Protein AF-A0A2R6FUZ6-F1 (afdb_monomer_lite)

Sequence (89 aa):
ASDADLATRTRDALATWYPEHRFDDLELVATDRVEFAQFDQPRGFRDDLPAVDAPEGPVFLAGDYTNWSSIQGAMKSGRVAAEAAREEL

Foldseek 3Di:
DDPVVVQVVVLVVCCVVCVVDDCPVPDDPDDDDDPCQFDDDPPPVQVVADDQCNDPDLHGDAACRNAHPDPVRRVVRVVVNVVVSVVVD

pLDDT: mean 94.57, std 3.14, range [77.38, 97.88]

Structure (mmCIF, N/CA/C/O backbone):
data_AF-A0A2R6FUZ6-F1
#
_entry.id   AF-A0A2R6FUZ6-F1
#
loop_
_atom_site.group_PDB
_atom_site.id
_atom_site.type_symbol
_atom_site.label_atom_id
_atom_site.label_alt_id
_atom_site.label_comp_id
_atom_site.label_asym_id
_atom_site.label_entity_id
_atom_site.label_seq_id
_atom_site.pdbx_PDB_ins_code
_atom_site.Cartn_x
_atom_site.Cartn_y
_atom_site.Cartn_z
_atom_site.occupancy
_atom_site.B_iso_or_equiv
_atom_site.auth_seq_id
_atom_site.auth_comp_id
_atom_site.auth_asym_id
_atom_site.auth_atom_id
_atom_site.pdbx_PDB_model_num
ATOM 1 N N . ALA A 1 1 ? 12.719 -12.139 -9.440 1.00 89.06 1 ALA A N 1
ATOM 2 C 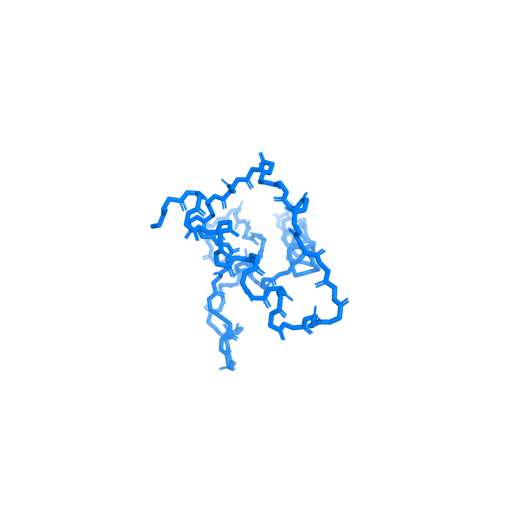CA . ALA A 1 1 ? 13.211 -11.266 -10.523 1.00 89.06 1 ALA A CA 1
ATOM 3 C C . ALA A 1 1 ? 14.257 -10.342 -9.926 1.00 89.06 1 ALA A C 1
ATOM 5 O O . ALA A 1 1 ? 14.032 -9.847 -8.819 1.00 89.06 1 ALA A O 1
ATOM 6 N N . SER A 1 2 ? 15.390 -10.178 -10.603 1.00 97.06 2 SER A N 1
ATOM 7 C CA . SER A 1 2 ? 16.366 -9.147 -10.248 1.00 97.06 2 SER A CA 1
ATOM 8 C C . SER A 1 2 ? 15.796 -7.751 -10.528 1.00 97.06 2 SER A C 1
ATOM 10 O O . SER A 1 2 ? 14.793 -7.620 -11.233 1.00 97.06 2 SER A O 1
ATOM 12 N N . ASP A 1 3 ? 16.423 -6.708 -9.989 1.00 97.88 3 ASP A N 1
ATOM 13 C CA . ASP A 1 3 ? 16.028 -5.319 -10.268 1.00 97.88 3 ASP A CA 1
ATOM 14 C C . ASP A 1 3 ? 16.172 -4.995 -11.763 1.00 97.88 3 ASP A C 1
ATOM 16 O O . ASP A 1 3 ? 15.305 -4.349 -12.347 1.00 97.88 3 ASP A O 1
ATOM 20 N N . ALA A 1 4 ? 17.212 -5.534 -12.409 1.00 96.81 4 ALA A N 1
ATOM 21 C CA . ALA A 1 4 ? 17.409 -5.417 -13.851 1.00 96.81 4 ALA A CA 1
ATOM 22 C C . ALA A 1 4 ? 16.263 -6.076 -14.639 1.00 96.81 4 ALA A C 1
ATOM 24 O O . ALA A 1 4 ? 15.726 -5.464 -15.559 1.00 96.81 4 ALA A O 1
ATOM 25 N N . ASP A 1 5 ? 15.818 -7.274 -14.236 1.00 97.81 5 ASP A N 1
ATOM 26 C CA . ASP A 1 5 ? 14.683 -7.944 -14.888 1.00 97.81 5 ASP A CA 1
ATOM 27 C C . ASP A 1 5 ? 13.390 -7.122 -14.771 1.00 97.81 5 ASP A C 1
ATOM 29 O O . ASP A 1 5 ? 12.573 -7.108 -15.693 1.00 97.81 5 ASP A O 1
ATOM 33 N N . LEU A 1 6 ? 13.168 -6.472 -13.624 1.00 97.38 6 LEU A N 1
ATOM 34 C CA . LEU A 1 6 ? 11.995 -5.625 -13.393 1.00 97.38 6 LEU A CA 1
ATOM 35 C C . LEU A 1 6 ? 12.071 -4.331 -14.212 1.00 97.38 6 LEU A C 1
ATOM 37 O O . LEU A 1 6 ? 11.063 -3.918 -14.788 1.00 97.38 6 LEU A O 1
ATOM 41 N N . ALA A 1 7 ? 13.260 -3.736 -14.325 1.00 97.12 7 ALA A N 1
ATOM 42 C CA . ALA A 1 7 ? 13.496 -2.563 -15.159 1.00 97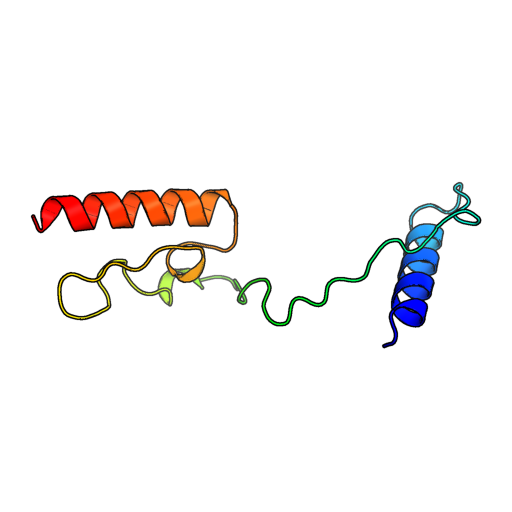.12 7 ALA A CA 1
ATOM 43 C C . ALA A 1 7 ? 13.245 -2.863 -16.647 1.00 97.12 7 ALA A C 1
ATOM 45 O O . ALA A 1 7 ? 12.541 -2.100 -17.310 1.00 97.12 7 ALA A O 1
ATOM 46 N N . THR A 1 8 ? 13.731 -4.001 -17.161 1.00 97.00 8 THR A N 1
ATOM 47 C CA . THR A 1 8 ? 13.456 -4.436 -18.541 1.00 97.00 8 THR A CA 1
ATOM 48 C C . THR A 1 8 ? 11.960 -4.618 -18.783 1.00 97.00 8 THR A C 1
ATOM 50 O O . THR A 1 8 ? 11.422 -4.017 -19.707 1.00 97.00 8 THR A O 1
ATOM 53 N N . ARG A 1 9 ? 11.248 -5.348 -17.911 1.00 97.56 9 ARG A N 1
ATOM 54 C CA . ARG A 1 9 ? 9.788 -5.522 -18.052 1.00 97.56 9 ARG A CA 1
ATOM 55 C C . ARG A 1 9 ? 9.028 -4.200 -18.015 1.00 97.56 9 ARG A C 1
ATOM 57 O O . ARG A 1 9 ? 8.048 -4.041 -18.735 1.00 97.56 9 ARG A O 1
ATOM 64 N N . THR A 1 10 ? 9.470 -3.265 -17.175 1.00 96.69 10 THR A N 1
ATOM 65 C CA . THR A 1 10 ? 8.882 -1.921 -17.091 1.00 96.69 10 THR A CA 1
ATOM 66 C C . THR A 1 10 ? 9.060 -1.173 -18.408 1.00 96.69 10 THR A C 1
ATOM 68 O O . THR A 1 10 ? 8.091 -0.635 -18.938 1.00 96.69 10 THR A O 1
ATOM 71 N N . ARG A 1 11 ? 10.272 -1.188 -18.977 1.00 96.75 11 ARG A N 1
ATOM 72 C CA . ARG A 1 11 ? 10.564 -0.584 -20.283 1.00 96.75 11 ARG A CA 1
ATOM 73 C C . ARG A 1 11 ? 9.715 -1.200 -21.399 1.00 96.75 11 ARG A C 1
ATOM 75 O O . ARG A 1 11 ? 9.134 -0.455 -22.183 1.00 96.75 11 ARG A O 1
ATOM 82 N N . ASP A 1 12 ? 9.604 -2.525 -21.445 1.00 96.38 12 ASP A N 1
ATOM 83 C CA . ASP A 1 12 ? 8.825 -3.234 -22.468 1.00 96.38 12 ASP A CA 1
ATOM 84 C C . ASP A 1 12 ? 7.323 -2.907 -22.375 1.00 96.38 12 ASP A C 1
ATOM 86 O O . ASP A 1 12 ? 6.657 -2.680 -23.390 1.00 96.38 12 ASP A O 1
ATOM 90 N N . ALA A 1 13 ? 6.785 -2.830 -21.152 1.00 97.19 13 ALA A N 1
ATOM 91 C CA . ALA A 1 13 ? 5.401 -2.427 -20.915 1.00 97.19 13 ALA A CA 1
ATOM 92 C C . ALA A 1 13 ? 5.150 -0.979 -21.364 1.00 97.19 13 ALA A C 1
ATOM 94 O O . ALA A 1 13 ? 4.183 -0.716 -22.079 1.00 97.19 13 ALA A O 1
ATOM 95 N N . LEU A 1 14 ? 6.048 -0.055 -21.010 1.00 97.12 14 LEU A N 1
ATOM 96 C CA . LEU A 1 14 ? 5.966 1.342 -21.435 1.00 97.12 14 LEU A CA 1
ATOM 97 C C . LEU A 1 14 ? 6.033 1.483 -22.963 1.00 97.12 14 LEU A C 1
ATOM 99 O O . LEU A 1 14 ? 5.207 2.188 -23.534 1.00 97.12 14 LEU A O 1
ATOM 103 N N . ALA A 1 15 ? 6.942 0.771 -23.636 1.00 96.25 15 ALA A N 1
ATOM 104 C CA . ALA A 1 15 ? 7.030 0.765 -25.099 1.00 96.25 15 ALA A CA 1
ATOM 105 C C . ALA A 1 15 ? 5.761 0.206 -25.767 1.00 96.25 15 ALA A C 1
ATOM 107 O O . ALA A 1 15 ? 5.374 0.657 -26.842 1.00 96.25 15 ALA A O 1
ATOM 108 N N . THR A 1 16 ? 5.086 -0.748 -25.118 1.00 96.62 16 THR A N 1
ATOM 109 C CA . THR A 1 16 ? 3.807 -1.296 -25.597 1.00 96.62 16 THR A CA 1
ATOM 110 C C . THR A 1 16 ? 2.661 -0.291 -25.450 1.00 96.62 16 THR A C 1
ATOM 112 O O . THR A 1 16 ? 1.807 -0.201 -26.329 1.00 96.62 16 THR A O 1
ATOM 115 N N . TRP A 1 17 ? 2.615 0.455 -24.344 1.00 97.38 17 TRP A N 1
ATOM 116 C CA . TRP A 1 17 ? 1.558 1.441 -24.083 1.00 97.38 17 TRP A CA 1
ATOM 117 C C . TRP A 1 17 ? 1.752 2.755 -24.842 1.00 97.38 17 TRP A C 1
ATOM 119 O O . TRP A 1 17 ? 0.768 3.430 -25.140 1.00 97.38 17 TRP A O 1
ATOM 129 N N . TYR A 1 18 ? 3.001 3.104 -25.151 1.00 96.56 18 TYR A N 1
ATOM 130 C CA . TYR A 1 18 ? 3.390 4.375 -25.756 1.00 96.56 18 TYR A CA 1
ATOM 131 C C . TYR A 1 18 ? 4.301 4.148 -26.976 1.00 96.56 18 TYR A C 1
ATOM 133 O O . TYR A 1 18 ? 5.485 4.492 -26.924 1.00 96.56 18 TYR A O 1
ATOM 141 N N . PRO A 1 19 ? 3.784 3.562 -28.073 1.00 94.31 19 PRO A N 1
ATOM 142 C CA . PRO A 1 19 ? 4.606 3.134 -29.208 1.00 94.31 19 PRO A CA 1
ATOM 143 C C . PRO A 1 19 ? 5.290 4.287 -29.962 1.00 94.31 19 PRO A C 1
ATOM 145 O O . PRO A 1 19 ? 6.294 4.071 -30.638 1.00 94.31 19 PRO A O 1
ATOM 148 N N . GLU A 1 20 ? 4.789 5.518 -29.846 1.00 95.94 20 GLU A N 1
ATOM 149 C CA . GLU A 1 20 ? 5.395 6.718 -30.437 1.00 95.94 20 GLU A CA 1
ATOM 150 C C . GLU A 1 20 ? 6.560 7.279 -29.602 1.00 95.94 20 GLU A C 1
ATOM 152 O O . GLU A 1 20 ? 7.292 8.156 -30.068 1.00 95.94 20 GLU A O 1
ATOM 157 N N . HIS A 1 21 ? 6.743 6.796 -28.369 1.00 92.38 21 HIS A N 1
ATOM 158 C CA . HIS A 1 21 ? 7.775 7.260 -27.448 1.00 92.38 21 HIS A CA 1
ATOM 159 C C . HIS A 1 21 ? 8.993 6.330 -27.435 1.00 92.38 21 HIS A C 1
ATOM 161 O O . HIS A 1 21 ? 8.896 5.116 -27.600 1.00 92.38 21 HIS A O 1
ATOM 167 N N . ARG A 1 22 ? 10.172 6.916 -27.194 1.00 91.00 22 ARG A N 1
ATOM 168 C CA . ARG A 1 22 ? 11.421 6.174 -26.992 1.00 91.00 22 ARG A CA 1
ATOM 169 C C . ARG A 1 22 ? 11.762 6.147 -25.511 1.00 91.00 22 ARG A C 1
ATOM 171 O O . ARG A 1 22 ? 11.728 7.180 -24.852 1.00 91.00 22 ARG A O 1
ATOM 178 N N . PHE A 1 23 ? 12.142 4.974 -25.021 1.00 94.12 23 PHE A N 1
ATOM 179 C CA . PHE A 1 23 ? 12.550 4.761 -23.631 1.00 94.12 23 PHE A CA 1
ATOM 180 C C . PHE A 1 23 ? 14.042 4.449 -23.508 1.00 94.12 23 PHE A C 1
ATOM 182 O O . PHE A 1 23 ? 14.456 3.904 -22.494 1.00 94.12 23 PHE A O 1
ATOM 189 N N . ASP A 1 24 ? 14.848 4.767 -24.529 1.00 90.12 24 ASP A N 1
ATOM 190 C CA . ASP A 1 24 ? 16.276 4.429 -24.594 1.00 90.12 24 ASP A CA 1
ATOM 191 C C . ASP A 1 24 ? 17.044 4.918 -23.358 1.00 90.12 24 ASP A C 1
ATOM 193 O O . ASP A 1 24 ? 17.755 4.119 -22.746 1.00 90.12 24 ASP A O 1
ATOM 197 N N . ASP A 1 25 ? 16.750 6.142 -22.914 1.00 93.31 25 ASP A N 1
ATOM 198 C CA . ASP A 1 25 ? 17.356 6.811 -21.756 1.00 93.31 25 ASP A CA 1
ATOM 199 C C . ASP A 1 25 ? 16.693 6.461 -20.404 1.00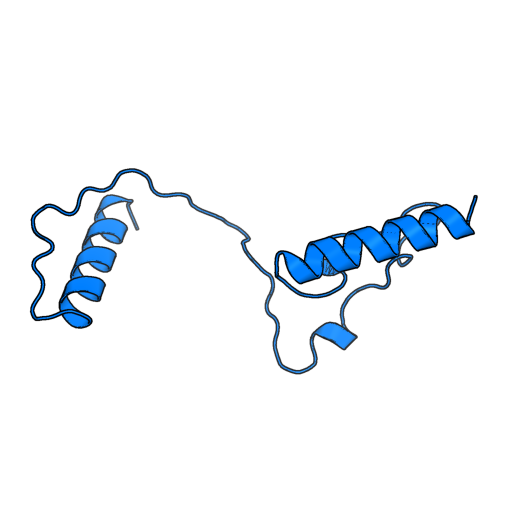 93.31 25 ASP A C 1
ATOM 201 O O . ASP A 1 25 ? 16.941 7.123 -19.399 1.00 93.31 25 ASP A O 1
ATOM 205 N N . LEU A 1 26 ? 15.808 5.454 -20.340 1.00 94.31 26 LEU A N 1
ATOM 206 C CA . LEU A 1 26 ? 15.216 5.023 -19.068 1.00 94.31 26 LEU A CA 1
ATOM 207 C C . LEU A 1 26 ? 16.290 4.400 -18.173 1.00 94.31 26 LEU A C 1
ATOM 209 O O . LEU A 1 26 ? 16.810 3.321 -18.474 1.00 94.31 26 LEU A O 1
ATOM 213 N N . GLU A 1 27 ? 16.540 5.047 -17.038 1.00 95.31 27 GLU A N 1
ATOM 214 C CA . GLU A 1 27 ? 17.475 4.603 -16.009 1.00 95.31 27 GLU A CA 1
ATOM 215 C C . GLU A 1 27 ? 16.735 4.107 -14.762 1.00 95.31 27 GLU A C 1
ATOM 217 O O . GLU A 1 27 ? 15.791 4.730 -14.271 1.00 95.31 27 GLU A O 1
ATOM 222 N N . LEU A 1 28 ? 17.178 2.968 -14.228 1.00 96.81 28 LEU A N 1
ATOM 223 C CA . LEU A 1 28 ? 16.709 2.471 -12.940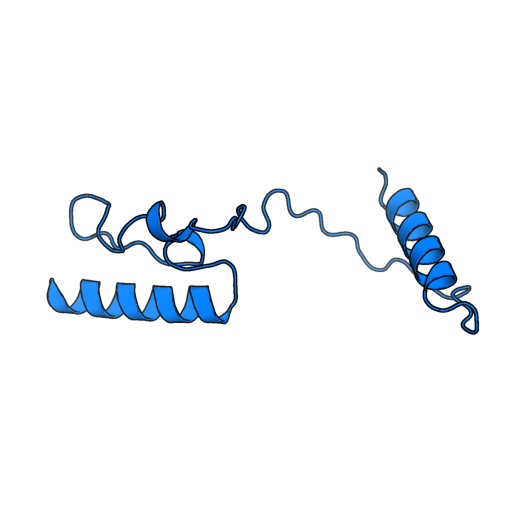 1.00 96.81 28 LEU A CA 1
ATOM 224 C C . LEU A 1 28 ? 17.379 3.267 -11.813 1.00 96.81 28 LEU A C 1
ATOM 226 O O . LEU A 1 28 ? 18.584 3.142 -11.610 1.00 96.81 28 LEU A O 1
ATOM 230 N N . VAL A 1 29 ? 16.591 4.022 -11.045 1.00 97.19 29 VAL A N 1
ATOM 231 C CA . VAL A 1 29 ? 17.079 4.736 -9.849 1.00 97.19 29 VAL A CA 1
ATOM 232 C C . VAL A 1 29 ? 17.063 3.830 -8.615 1.00 97.19 29 VAL A C 1
ATOM 234 O O . VAL A 1 29 ? 18.064 3.721 -7.914 1.00 97.19 29 VAL A O 1
ATOM 237 N N . ALA A 1 30 ? 15.930 3.176 -8.345 1.00 97.19 30 ALA A N 1
ATOM 238 C CA . ALA A 1 30 ? 15.747 2.281 -7.205 1.00 97.19 30 ALA A CA 1
ATOM 239 C C . ALA A 1 30 ? 14.619 1.274 -7.475 1.00 97.19 30 ALA A C 1
ATOM 241 O O . ALA A 1 30 ? 13.708 1.546 -8.258 1.00 97.19 30 ALA A O 1
ATOM 242 N N . THR A 1 31 ? 14.678 0.119 -6.809 1.00 97.00 31 THR A N 1
ATOM 243 C CA . THR A 1 31 ? 13.568 -0.840 -6.721 1.00 97.00 31 THR A CA 1
ATOM 244 C C . THR A 1 31 ? 13.244 -1.085 -5.255 1.00 97.00 31 THR A C 1
ATOM 246 O O . THR A 1 31 ? 14.018 -1.727 -4.546 1.00 97.00 31 THR A O 1
ATOM 249 N N . ASP A 1 32 ? 12.070 -0.639 -4.821 1.00 96.88 32 ASP A N 1
ATOM 250 C CA . ASP A 1 32 ? 11.553 -0.939 -3.489 1.00 96.88 32 ASP A CA 1
ATOM 251 C C . ASP A 1 32 ? 10.672 -2.191 -3.527 1.00 96.88 32 ASP A C 1
ATOM 253 O O . ASP A 1 32 ? 9.741 -2.307 -4.327 1.00 96.88 32 ASP A O 1
ATOM 257 N N . ARG A 1 33 ? 10.967 -3.152 -2.647 1.00 95.75 33 ARG A N 1
ATOM 258 C CA . ARG A 1 33 ? 10.167 -4.371 -2.483 1.00 95.75 33 ARG A CA 1
ATOM 259 C C . ARG A 1 33 ? 9.292 -4.232 -1.253 1.00 95.75 33 ARG A C 1
ATOM 261 O O . ARG A 1 33 ? 9.772 -4.327 -0.129 1.00 95.75 33 ARG A O 1
ATOM 268 N N . VAL A 1 34 ? 8.004 -4.029 -1.488 1.00 94.50 34 VAL A N 1
ATOM 269 C CA . VAL A 1 34 ? 7.002 -3.941 -0.428 1.00 94.50 34 VAL A CA 1
ATOM 270 C C . VAL A 1 34 ? 6.350 -5.313 -0.277 1.00 94.50 34 VAL A C 1
ATOM 272 O O . VAL A 1 34 ? 5.538 -5.703 -1.113 1.00 94.50 34 VAL A O 1
ATOM 275 N N . GLU A 1 35 ? 6.730 -6.065 0.762 1.00 93.75 35 GLU A N 1
ATOM 276 C CA . GLU A 1 35 ? 6.190 -7.415 1.022 1.00 93.75 35 GLU A CA 1
ATOM 277 C C . GLU A 1 35 ? 4.677 -7.392 1.276 1.00 93.75 35 GLU A C 1
ATOM 279 O O . GLU A 1 35 ? 3.964 -8.317 0.889 1.00 93.75 35 GLU A O 1
ATOM 284 N N . PHE A 1 36 ? 4.185 -6.308 1.880 1.00 90.94 36 PHE A N 1
ATOM 285 C CA . PHE A 1 36 ? 2.770 -6.079 2.133 1.00 90.94 36 PHE A CA 1
ATOM 286 C C . PHE A 1 36 ? 2.421 -4.605 1.909 1.00 90.94 36 PHE A C 1
ATOM 288 O O . PHE A 1 36 ? 2.787 -3.744 2.706 1.00 90.94 36 PHE A O 1
ATOM 295 N N . ALA A 1 37 ? 1.743 -4.312 0.798 1.00 88.94 37 ALA A N 1
ATOM 296 C CA . ALA A 1 37 ? 1.356 -2.946 0.436 1.00 88.94 37 ALA A CA 1
ATOM 297 C C . ALA A 1 37 ? -0.095 -2.627 0.827 1.00 88.94 37 ALA A C 1
ATOM 299 O O . ALA A 1 37 ? -0.379 -1.569 1.376 1.00 88.94 37 ALA A O 1
ATOM 300 N N . GLN A 1 38 ? -1.010 -3.547 0.533 1.00 90.88 38 GLN A N 1
ATOM 301 C CA . GLN A 1 38 ? -2.438 -3.444 0.822 1.00 90.88 38 GLN A CA 1
ATOM 302 C C . GLN A 1 38 ? -3.009 -4.853 0.972 1.00 90.88 38 GLN A C 1
ATOM 304 O O . GLN A 1 38 ? -2.503 -5.790 0.352 1.00 90.88 38 GLN A O 1
ATOM 309 N N . PHE A 1 39 ? -4.058 -5.000 1.777 1.00 90.69 39 PHE A N 1
ATOM 310 C CA . PHE A 1 39 ? -4.830 -6.239 1.817 1.00 90.69 39 PHE A CA 1
ATOM 311 C C . PHE A 1 39 ? -5.851 -6.267 0.673 1.00 90.69 39 PHE A C 1
ATOM 313 O O . PHE A 1 39 ? -6.185 -5.234 0.085 1.00 90.69 39 PHE A O 1
ATOM 320 N N . ASP A 1 40 ? -6.359 -7.458 0.365 1.00 93.19 40 ASP A N 1
ATOM 321 C CA . ASP A 1 40 ? -7.395 -7.630 -0.648 1.00 93.19 40 ASP A CA 1
ATOM 322 C C . ASP A 1 40 ? -8.706 -6.968 -0.214 1.00 93.19 40 ASP A C 1
ATOM 324 O O . ASP A 1 40 ? -9.220 -7.210 0.875 1.00 93.19 40 ASP A O 1
ATOM 328 N N . GLN A 1 41 ? -9.286 -6.165 -1.105 1.00 93.25 41 GLN A N 1
ATOM 329 C CA . GLN A 1 41 ? -10.546 -5.455 -0.870 1.00 93.25 41 GLN A CA 1
ATOM 330 C C . GLN A 1 41 ? -11.635 -5.925 -1.850 1.00 93.25 41 GLN A C 1
ATOM 332 O O . GLN A 1 41 ? -12.106 -5.138 -2.680 1.00 93.25 41 GLN A O 1
ATOM 337 N N . PRO A 1 42 ? -12.034 -7.215 -1.817 1.00 95.88 42 PRO A N 1
ATOM 338 C CA . PRO A 1 42 ? -13.117 -7.716 -2.654 1.00 95.88 42 PRO A CA 1
ATOM 339 C C . PRO A 1 42 ? -14.448 -7.059 -2.270 1.00 95.88 42 PRO A C 1
ATOM 341 O O . PRO A 1 42 ? -14.590 -6.412 -1.232 1.00 95.88 42 PRO A O 1
ATOM 344 N N . ARG A 1 43 ? -15.480 -7.246 -3.095 1.00 96.38 43 ARG A N 1
ATOM 345 C CA . ARG A 1 43 ? -16.833 -6.785 -2.755 1.00 96.38 43 ARG A CA 1
ATOM 346 C C . ARG A 1 43 ? -17.237 -7.308 -1.367 1.00 96.38 43 ARG A C 1
ATOM 348 O O . ARG A 1 43 ? -17.316 -8.514 -1.181 1.00 96.38 43 ARG A O 1
ATOM 355 N N . GLY A 1 44 ? -17.580 -6.396 -0.457 1.00 95.44 44 GLY A N 1
ATOM 356 C CA . GLY A 1 44 ? -18.051 -6.725 0.896 1.00 95.44 44 GLY A CA 1
ATOM 357 C C . GLY A 1 44 ? -16.972 -6.729 1.982 1.00 95.44 44 GLY A C 1
ATOM 358 O O . GLY A 1 44 ? -17.328 -6.814 3.144 1.00 95.44 44 GLY A O 1
ATOM 359 N N . PHE A 1 45 ? -15.690 -6.536 1.648 1.00 95.12 45 PHE A N 1
ATOM 360 C CA . PHE A 1 45 ? -14.573 -6.646 2.607 1.00 95.12 45 PHE A CA 1
ATOM 361 C C . PHE A 1 45 ? -14.716 -5.824 3.899 1.00 95.12 45 PHE A C 1
ATOM 363 O O . PHE A 1 45 ? -14.103 -6.154 4.906 1.00 95.12 45 PHE A O 1
ATOM 370 N N . ARG A 1 46 ? -15.488 -4.730 3.868 1.00 92.06 46 ARG A N 1
ATOM 371 C CA . ARG A 1 46 ? -15.711 -3.866 5.033 1.00 92.06 46 ARG A CA 1
ATOM 372 C C . ARG A 1 46 ? -16.418 -4.584 6.175 1.00 92.06 46 ARG A C 1
ATOM 374 O O . ARG A 1 46 ? -16.202 -4.200 7.317 1.00 92.06 46 ARG A O 1
ATOM 381 N N . ASP A 1 47 ? -17.230 -5.589 5.861 1.00 94.12 47 ASP A N 1
ATOM 382 C CA . ASP A 1 47 ? -17.989 -6.356 6.850 1.00 94.12 47 ASP A CA 1
ATOM 383 C C . ASP A 1 47 ? -17.066 -7.244 7.708 1.00 94.12 47 ASP A C 1
ATOM 385 O O . ASP A 1 47 ? -17.426 -7.596 8.828 1.00 94.12 47 ASP A O 1
ATOM 389 N N . ASP A 1 48 ? -15.863 -7.549 7.208 1.00 93.81 48 ASP A N 1
ATOM 390 C CA . ASP A 1 48 ? -14.860 -8.385 7.877 1.00 93.81 48 ASP A CA 1
ATOM 391 C C . ASP A 1 48 ? -13.773 -7.565 8.599 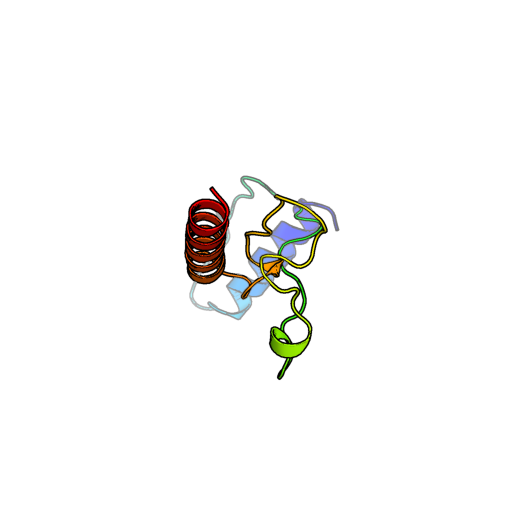1.00 93.81 48 ASP A C 1
ATOM 393 O O . ASP A 1 48 ? -12.886 -8.132 9.243 1.00 93.81 48 ASP A O 1
ATOM 397 N N . LEU A 1 49 ? -13.798 -6.231 8.484 1.00 94.56 49 LEU A N 1
ATOM 398 C CA . LEU A 1 49 ? -12.817 -5.380 9.154 1.00 94.56 49 LEU A CA 1
ATOM 399 C C . LEU A 1 49 ? -13.127 -5.280 10.652 1.00 94.56 49 LEU A C 1
ATOM 401 O O . LEU A 1 49 ? -14.293 -5.165 11.036 1.00 94.56 49 LEU A O 1
ATOM 405 N N . PRO A 1 50 ? -12.102 -5.274 11.519 1.00 95.88 50 PRO A N 1
ATOM 406 C CA . PRO A 1 50 ? -12.318 -5.093 12.944 1.00 95.88 50 PRO A CA 1
ATOM 407 C C . PRO A 1 50 ? -12.909 -3.716 13.253 1.00 95.88 50 PRO A C 1
ATOM 409 O O . PRO A 1 50 ? -12.584 -2.707 12.617 1.00 95.88 50 PRO A O 1
ATOM 412 N N . ALA A 1 51 ? -13.720 -3.677 14.308 1.00 95.44 51 ALA A N 1
ATOM 413 C CA . ALA A 1 51 ? -14.119 -2.433 14.942 1.00 95.44 51 ALA A CA 1
ATOM 414 C C . ALA A 1 51 ? -12.901 -1.699 15.533 1.00 95.44 51 ALA A C 1
ATOM 416 O O . ALA A 1 51 ? -11.853 -2.293 15.801 1.00 95.44 51 ALA A O 1
ATOM 417 N N . VAL A 1 52 ? -13.049 -0.390 15.742 1.00 96.88 52 VAL A N 1
ATOM 418 C CA . VAL A 1 52 ? -11.997 0.470 16.309 1.00 96.88 52 VAL A CA 1
ATOM 419 C C . VAL A 1 52 ? -11.569 0.021 17.712 1.00 96.88 52 VAL A C 1
ATOM 421 O O . VAL A 1 52 ? -10.407 0.165 18.064 1.00 96.88 52 VAL A O 1
ATOM 424 N N . ASP A 1 53 ? -12.481 -0.569 18.472 1.00 95.88 53 ASP A N 1
ATOM 425 C CA . ASP A 1 53 ? -12.366 -1.021 19.861 1.00 95.88 53 ASP A CA 1
ATOM 426 C C . ASP A 1 53 ? -12.346 -2.557 19.975 1.00 95.88 53 ASP A C 1
ATOM 428 O O . ASP A 1 53 ? -12.644 -3.121 21.022 1.00 95.88 53 ASP A O 1
ATOM 432 N N . ALA A 1 54 ? -12.016 -3.264 18.888 1.00 96.62 54 ALA A N 1
ATOM 433 C CA . ALA A 1 54 ? -11.974 -4.726 18.899 1.00 96.62 54 ALA A CA 1
ATOM 434 C C . ALA A 1 54 ? -11.025 -5.338 19.964 1.00 96.62 54 ALA A C 1
ATOM 436 O O . ALA A 1 54 ? -11.342 -6.417 20.470 1.00 96.62 54 ALA A O 1
ATOM 437 N N . PRO A 1 55 ? -9.860 -4.741 20.297 1.00 95.81 55 PRO A N 1
ATOM 438 C CA . PRO A 1 55 ? -9.018 -5.214 21.396 1.00 95.81 55 PRO A CA 1
ATOM 439 C C . PRO A 1 55 ? -9.620 -4.910 22.776 1.00 95.81 55 PRO A C 1
ATOM 441 O O . PRO A 1 55 ? -10.250 -3.881 22.976 1.00 95.81 55 PRO A O 1
ATOM 444 N N . GLU A 1 56 ? -9.358 -5.768 23.764 1.00 93.50 56 GLU A N 1
ATOM 445 C CA . GLU A 1 56 ? -9.787 -5.512 25.145 1.00 93.50 56 GLU A CA 1
ATOM 446 C C . GLU A 1 56 ? -8.997 -4.364 25.801 1.00 93.50 56 GLU A C 1
ATOM 448 O O . GLU A 1 56 ? -7.768 -4.287 25.694 1.00 93.50 56 GLU A O 1
ATOM 453 N N . GLY A 1 57 ? -9.698 -3.531 26.577 1.00 92.94 57 GLY A N 1
ATOM 454 C CA . GLY A 1 57 ? -9.109 -2.428 27.339 1.00 92.94 57 GLY A CA 1
ATOM 455 C C . GLY A 1 57 ? -8.927 -1.145 26.514 1.00 92.94 57 GLY A C 1
ATOM 456 O O . GLY A 1 57 ? -9.493 -1.031 25.433 1.00 92.94 57 GLY A O 1
ATOM 457 N N . PRO A 1 58 ? -8.137 -0.170 27.005 1.00 94.69 58 PRO A N 1
ATOM 458 C CA . PRO A 1 58 ? -8.013 1.160 26.399 1.00 94.69 58 PRO A CA 1
ATOM 459 C C . PRO A 1 58 ? -7.075 1.147 25.177 1.00 94.69 58 PRO A C 1
ATOM 461 O O . PRO A 1 58 ? -6.035 1.812 25.152 1.00 94.69 58 PRO A O 1
ATOM 464 N N . VAL A 1 59 ? -7.401 0.326 24.177 1.00 95.94 59 VAL A N 1
ATOM 465 C CA . VAL A 1 59 ? -6.608 0.105 22.965 1.00 95.94 59 VAL A CA 1
ATOM 466 C C . VAL A 1 59 ? -7.501 0.276 21.741 1.00 95.94 59 VAL A C 1
ATOM 468 O O . VAL A 1 59 ? -8.436 -0.486 21.533 1.00 95.94 59 VAL A O 1
ATOM 471 N N . PHE A 1 60 ? -7.151 1.236 20.884 1.00 96.81 60 PHE A N 1
ATOM 472 C CA . PHE A 1 60 ? -7.925 1.571 19.689 1.00 96.81 60 PHE A CA 1
ATOM 473 C C . PHE A 1 60 ? -7.121 1.307 18.416 1.00 96.81 60 PHE A C 1
ATOM 475 O O . PHE A 1 60 ? -5.975 1.743 18.277 1.00 96.81 60 PHE A O 1
ATOM 482 N N . LEU A 1 61 ? -7.728 0.593 17.472 1.00 96.69 61 LEU A N 1
ATOM 483 C CA . LEU A 1 61 ? -7.140 0.252 16.185 1.00 96.69 61 LEU A CA 1
ATOM 484 C C . LEU A 1 61 ? -7.289 1.405 15.189 1.00 96.69 61 LEU A C 1
ATOM 486 O O . LEU A 1 61 ? -8.364 1.979 15.020 1.00 96.69 61 LEU A O 1
ATOM 490 N N . ALA A 1 62 ? -6.213 1.692 14.460 1.00 95.38 62 ALA A N 1
ATOM 491 C CA . ALA A 1 62 ? -6.201 2.688 13.398 1.00 95.38 62 ALA A CA 1
ATOM 492 C C . ALA A 1 62 ? -5.403 2.211 12.174 1.00 95.38 62 ALA A C 1
ATOM 494 O O . ALA A 1 62 ? -4.593 1.289 12.254 1.00 95.38 62 ALA A O 1
ATOM 495 N N . GLY A 1 63 ? -5.615 2.881 11.042 1.00 92.12 63 GLY A N 1
ATOM 496 C CA . GLY A 1 63 ? -5.000 2.583 9.752 1.00 92.12 63 GLY A CA 1
ATOM 497 C C . GLY A 1 63 ? -5.966 1.938 8.758 1.00 92.12 63 GLY A C 1
ATOM 498 O O . GLY A 1 63 ? -7.161 1.786 9.010 1.00 92.12 63 GLY A O 1
ATOM 499 N N . ASP A 1 64 ? -5.428 1.558 7.600 1.00 89.25 64 ASP A N 1
ATOM 500 C CA . ASP A 1 64 ? -6.192 0.973 6.490 1.00 89.25 64 ASP A CA 1
ATOM 501 C C . ASP A 1 64 ? -7.014 -0.255 6.908 1.00 89.25 64 ASP A C 1
ATOM 503 O O . ASP A 1 64 ? -8.100 -0.488 6.379 1.00 89.25 64 ASP A O 1
ATOM 507 N N . TYR A 1 65 ? -6.513 -1.002 7.894 1.00 87.38 65 TYR A N 1
ATOM 508 C CA . TYR A 1 65 ? -7.094 -2.242 8.400 1.00 87.38 65 TYR A CA 1
ATOM 509 C C . TYR A 1 65 ? -8.445 -2.071 9.108 1.00 87.38 65 TYR A C 1
ATOM 511 O O . TYR A 1 65 ? -9.176 -3.041 9.230 1.00 87.38 65 TYR A O 1
ATOM 519 N N . THR A 1 66 ? -8.825 -0.864 9.539 1.00 93.12 66 THR A N 1
ATOM 520 C CA . THR A 1 66 ? -10.149 -0.629 10.154 1.00 93.12 66 THR A CA 1
ATOM 521 C C . THR A 1 66 ? -11.119 0.098 9.226 1.00 93.12 66 THR A C 1
ATOM 523 O O . THR A 1 66 ? -12.213 0.476 9.643 1.00 93.12 66 THR A O 1
ATOM 526 N N . ASN A 1 67 ? -10.731 0.363 7.969 1.00 91.50 67 ASN A N 1
ATOM 527 C CA . ASN A 1 67 ? -11.561 1.169 7.078 1.00 91.50 67 ASN A CA 1
ATOM 528 C C . ASN A 1 67 ? -11.454 0.794 5.583 1.00 91.50 67 ASN A C 1
ATOM 530 O O . ASN A 1 67 ? -12.417 0.268 5.023 1.00 91.50 67 ASN A O 1
ATOM 534 N N . TRP A 1 68 ? -10.343 1.121 4.910 1.00 93.19 68 TRP A N 1
ATOM 535 C CA . TRP A 1 68 ? -9.995 0.695 3.538 1.00 93.19 68 TRP A CA 1
ATOM 536 C C . TRP A 1 68 ? -8.569 1.145 3.186 1.00 93.19 68 TRP A C 1
ATOM 538 O O . TRP A 1 68 ? -8.115 2.159 3.719 1.00 93.19 68 TRP A O 1
ATOM 548 N N . SER A 1 69 ? -7.891 0.464 2.253 1.00 92.75 69 SER A N 1
ATOM 549 C CA . SER A 1 69 ? -6.515 0.809 1.860 1.00 92.75 69 SER A CA 1
ATOM 550 C C . SER A 1 69 ? -6.453 2.067 1.001 1.00 92.75 69 SER A C 1
ATOM 552 O O . SER A 1 69 ? -6.603 2.022 -0.220 1.00 92.75 69 SER A O 1
ATOM 554 N N . SER A 1 70 ? -6.286 3.217 1.652 1.00 91.25 70 SER A N 1
ATOM 555 C CA . SER A 1 70 ? -5.934 4.484 1.012 1.00 91.25 70 SER A CA 1
ATOM 556 C C . SER A 1 70 ? -5.521 5.504 2.068 1.00 91.25 70 SER A C 1
ATOM 558 O O . SER A 1 70 ? -5.999 5.462 3.199 1.00 91.25 70 SER A O 1
ATOM 560 N N . ILE A 1 71 ? -4.797 6.542 1.651 1.00 92.69 71 ILE A N 1
ATOM 561 C CA . ILE A 1 71 ? -4.451 7.679 2.520 1.00 92.69 71 ILE A CA 1
ATOM 562 C C . ILE A 1 71 ? -5.699 8.274 3.203 1.00 92.69 71 ILE A C 1
ATOM 564 O O . ILE A 1 71 ? -5.697 8.532 4.404 1.00 92.69 71 ILE A O 1
ATOM 568 N N . GLN A 1 72 ? -6.801 8.441 2.462 1.00 93.38 72 GLN A N 1
ATOM 569 C CA . GLN A 1 72 ? -8.066 8.969 2.998 1.00 93.38 72 GLN A CA 1
ATOM 570 C C . GLN A 1 72 ? -8.67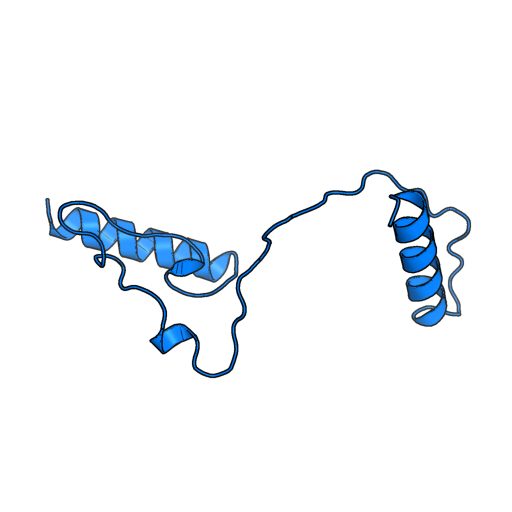2 8.027 4.055 1.00 93.38 72 GLN A C 1
ATOM 572 O O . GLN A 1 72 ? -9.232 8.471 5.059 1.00 93.38 72 GLN A O 1
ATOM 577 N N . GLY A 1 73 ? -8.559 6.721 3.803 1.00 92.88 73 GLY A N 1
ATOM 578 C CA . GLY A 1 73 ? -9.044 5.638 4.650 1.00 92.88 73 GLY A CA 1
ATOM 579 C C . GLY A 1 73 ? -8.303 5.598 5.979 1.00 92.88 73 GLY A C 1
ATOM 580 O O . GLY A 1 73 ? -8.957 5.661 7.023 1.00 92.88 73 GLY A O 1
ATOM 581 N N . ALA A 1 74 ? -6.968 5.615 5.930 1.00 93.50 74 ALA A N 1
ATOM 582 C CA . ALA A 1 74 ? -6.094 5.731 7.093 1.00 93.50 74 ALA A CA 1
ATOM 583 C C . ALA A 1 74 ? -6.368 7.003 7.909 1.00 93.50 74 ALA A C 1
ATOM 585 O O . ALA A 1 74 ? -6.524 6.934 9.126 1.00 93.50 74 ALA A O 1
ATOM 586 N N . MET A 1 75 ? -6.492 8.167 7.256 1.00 95.44 75 MET A N 1
ATOM 587 C CA . MET A 1 75 ? -6.783 9.425 7.957 1.00 95.44 75 MET A CA 1
ATOM 588 C C . MET A 1 75 ? -8.143 9.397 8.661 1.00 95.44 75 MET A C 1
ATOM 590 O O . MET A 1 75 ? -8.260 9.842 9.804 1.00 95.44 75 MET A O 1
ATOM 594 N N . LYS A 1 76 ? -9.186 8.878 7.997 1.00 96.00 76 LYS A N 1
ATOM 595 C CA . LYS A 1 76 ? -10.509 8.722 8.617 1.00 96.00 76 LYS A CA 1
ATOM 596 C C . LYS A 1 76 ? -10.443 7.761 9.804 1.00 96.00 76 LYS A C 1
ATOM 598 O O . LYS A 1 76 ? -10.983 8.085 10.854 1.00 96.00 76 LYS A O 1
ATOM 603 N N . SER A 1 77 ? -9.775 6.626 9.633 1.00 96.69 77 SER A N 1
ATOM 604 C CA . SER A 1 77 ? -9.574 5.633 10.686 1.00 96.69 77 SER A CA 1
ATOM 605 C C . SER A 1 77 ? -8.896 6.237 11.925 1.00 96.69 77 SER A C 1
ATOM 607 O O . SER A 1 77 ? -9.413 6.113 13.032 1.00 96.69 77 SER A O 1
ATOM 609 N N . GLY A 1 78 ? -7.818 7.006 11.736 1.00 96.88 78 GLY A N 1
ATOM 610 C CA . GLY A 1 78 ? -7.138 7.696 12.834 1.00 96.88 78 GLY A CA 1
ATOM 611 C C . GLY A 1 78 ? -8.025 8.701 13.576 1.00 96.88 78 GLY A C 1
ATOM 612 O O . GLY A 1 78 ? -7.947 8.795 14.798 1.00 96.88 78 GLY A O 1
ATOM 613 N N . ARG A 1 79 ? -8.910 9.419 12.866 1.00 97.44 79 ARG A N 1
ATOM 614 C CA . ARG A 1 79 ? -9.892 10.307 13.512 1.00 97.44 79 ARG A CA 1
ATOM 615 C C . ARG A 1 79 ? -10.858 9.526 14.402 1.00 97.44 79 ARG A C 1
ATOM 617 O O . ARG A 1 79 ? -11.066 9.929 15.538 1.00 97.44 79 ARG A O 1
ATOM 624 N N . VAL A 1 80 ? -11.403 8.418 13.898 1.00 97.12 80 VAL A N 1
ATOM 625 C CA . VAL A 1 80 ? -12.341 7.567 14.651 1.00 97.12 80 VAL A CA 1
ATOM 626 C C . VAL A 1 80 ? -11.674 7.005 15.908 1.00 97.12 80 VAL A C 1
ATOM 628 O O . VAL A 1 80 ? -12.257 7.073 16.984 1.00 97.12 80 VAL A O 1
ATOM 631 N N . ALA A 1 81 ? -10.430 6.530 15.803 1.00 97.25 81 ALA A N 1
ATOM 632 C CA . ALA A 1 81 ? -9.670 6.053 16.959 1.00 97.25 81 ALA A CA 1
ATOM 633 C C . ALA A 1 81 ? -9.430 7.155 18.003 1.00 97.25 81 ALA A C 1
ATOM 635 O O . ALA A 1 81 ? -9.574 6.913 19.197 1.00 97.25 81 ALA A O 1
ATOM 636 N N . ALA A 1 82 ? -9.103 8.377 17.569 1.00 97.31 82 ALA A N 1
ATOM 637 C CA . ALA A 1 82 ? -8.910 9.506 18.478 1.00 97.31 82 ALA A CA 1
ATOM 638 C C . ALA A 1 82 ? -10.213 9.948 19.170 1.00 97.31 82 ALA A C 1
ATOM 640 O O . ALA A 1 82 ? -10.181 10.360 20.328 1.00 97.31 82 ALA A O 1
ATOM 641 N N . GLU A 1 83 ? -11.349 9.877 18.472 1.00 97.44 83 GLU A N 1
ATOM 642 C CA . GLU A 1 83 ? -12.670 10.160 19.040 1.00 97.44 83 GLU A CA 1
ATOM 643 C C . GLU A 1 83 ? -13.057 9.108 20.086 1.00 97.44 83 GLU A C 1
ATOM 645 O O . GLU A 1 83 ? -13.371 9.487 21.212 1.00 97.44 83 GLU A O 1
ATOM 650 N N . ALA A 1 84 ? -12.921 7.817 19.762 1.00 96.25 84 ALA A N 1
ATOM 651 C CA . ALA A 1 84 ? -13.196 6.715 20.687 1.00 96.25 84 ALA A CA 1
ATOM 652 C C . ALA A 1 84 ? -12.313 6.787 21.946 1.00 96.25 84 ALA A C 1
ATOM 654 O O . ALA A 1 84 ? -12.813 6.744 23.067 1.00 96.25 84 ALA A O 1
ATOM 655 N N . ALA A 1 85 ? -11.010 7.029 21.771 1.00 96.06 85 ALA A N 1
ATOM 656 C CA . ALA A 1 85 ? -10.088 7.206 22.890 1.00 96.06 85 ALA A CA 1
ATOM 657 C C . ALA A 1 85 ? -10.457 8.388 23.793 1.00 96.06 85 ALA A C 1
ATOM 659 O O . ALA A 1 85 ? -10.205 8.346 24.992 1.00 96.06 85 ALA A O 1
ATOM 660 N N . ARG A 1 86 ? -11.043 9.455 23.237 1.00 96.75 86 ARG A N 1
ATOM 661 C CA . ARG A 1 86 ? -11.483 10.614 24.020 1.00 96.75 86 ARG A CA 1
ATOM 662 C C . ARG A 1 86 ? -12.755 10.330 24.818 1.00 96.75 86 ARG A C 1
ATOM 664 O O . ARG A 1 86 ? -12.944 10.955 25.852 1.00 96.75 86 ARG A O 1
ATOM 671 N N . GLU A 1 87 ? -13.631 9.464 24.323 1.00 93.44 87 GLU A N 1
ATOM 672 C CA . GLU A 1 87 ? -14.895 9.117 24.985 1.00 93.44 87 GLU A CA 1
ATOM 673 C C . GLU A 1 87 ? -14.706 8.169 26.179 1.00 93.44 87 GLU A C 1
ATOM 675 O O . GLU A 1 87 ? -15.537 8.177 27.083 1.00 93.44 87 GLU A O 1
ATOM 680 N N . GLU A 1 88 ? -13.612 7.401 26.214 1.00 86.38 88 GLU A N 1
ATOM 681 C CA . GLU A 1 88 ? -13.259 6.536 27.352 1.00 86.38 88 GLU A CA 1
ATOM 682 C C . GLU A 1 88 ? -12.450 7.223 28.472 1.00 86.38 88 GLU A C 1
ATOM 684 O O . GLU A 1 88 ? -12.254 6.623 29.532 1.00 86.38 88 GLU A O 1
ATOM 689 N N . LEU A 1 89 ? -11.971 8.456 28.255 1.00 77.38 89 LEU A N 1
ATOM 690 C CA . LEU A 1 89 ? -11.267 9.270 29.265 1.00 77.38 89 LEU A CA 1
ATOM 691 C C . LEU A 1 89 ? -12.233 9.911 30.271 1.00 77.38 89 LEU A C 1
ATOM 693 O O . LEU A 1 89 ? -11.871 9.934 31.471 1.00 77.38 89 LEU A O 1
#

Secondary structure (DSSP, 8-state):
--HHHHHHHHHHHHHHH-TTS--TT---------S-S-----TTGGGGSPPTT-SSSS----SGGGS-SSHHHHHHHHHHHHHHHHH--

Radius of gyration: 20.56 Å; chains: 1; bounding box: 36×22×60 Å